Protein AF-A0A967PT08-F1 (afdb_monomer_lite)

Structure (mmCIF, N/CA/C/O backbone):
data_AF-A0A967PT08-F1
#
_entry.id   AF-A0A967PT08-F1
#
loop_
_atom_site.group_PDB
_atom_site.id
_atom_site.type_symbol
_atom_site.label_atom_id
_atom_site.label_alt_id
_atom_site.label_comp_id
_atom_site.label_asym_id
_atom_site.label_entity_id
_atom_site.label_seq_id
_atom_site.pdbx_PDB_ins_code
_atom_site.Cartn_x
_atom_site.Cartn_y
_atom_site.Cartn_z
_atom_site.occupancy
_atom_site.B_iso_or_equiv
_atom_site.auth_seq_id
_atom_site.auth_comp_id
_atom_site.auth_asym_id
_atom_site.auth_atom_id
_atom_site.pdbx_PDB_model_num
ATOM 1 N N . MET A 1 1 ? -24.861 2.409 14.047 1.00 51.31 1 MET A N 1
ATOM 2 C CA . MET A 1 1 ? -24.707 0.955 13.806 1.00 51.31 1 MET A CA 1
ATOM 3 C C . MET A 1 1 ? -23.572 0.304 14.604 1.00 51.31 1 MET A C 1
ATOM 5 O O . MET A 1 1 ? -23.756 -0.821 15.038 1.00 51.31 1 MET A O 1
ATOM 9 N N . SER A 1 2 ? -22.449 0.975 14.888 1.00 58.25 2 SER A N 1
ATOM 10 C CA . SER A 1 2 ? -21.330 0.384 15.656 1.00 58.25 2 SER A CA 1
ATOM 11 C C . SER A 1 2 ? -21.664 -0.011 17.107 1.00 58.25 2 SER A C 1
ATOM 13 O O . SER A 1 2 ? -21.196 -1.041 17.582 1.00 58.25 2 SER A O 1
ATOM 15 N N . ARG A 1 3 ? -22.510 0.756 17.814 1.00 63.88 3 ARG A N 1
ATOM 16 C CA . ARG A 1 3 ? -22.815 0.523 19.243 1.00 63.88 3 ARG A CA 1
ATOM 17 C C . ARG A 1 3 ? -23.464 -0.838 19.529 1.00 63.88 3 ARG A C 1
ATOM 19 O O . ARG A 1 3 ? -23.126 -1.462 20.526 1.00 63.88 3 ARG A O 1
ATOM 26 N N . SER A 1 4 ? -24.349 -1.306 18.648 1.00 73.06 4 SER A N 1
ATOM 27 C CA . SER A 1 4 ? -25.039 -2.597 18.798 1.00 73.06 4 SER A CA 1
ATOM 28 C C . SER A 1 4 ? -24.106 -3.794 18.583 1.00 73.06 4 SER A C 1
ATOM 30 O O . SER A 1 4 ? -24.301 -4.845 19.187 1.00 73.06 4 SER A O 1
ATOM 32 N N . LEU A 1 5 ? -23.072 -3.636 17.749 1.00 75.12 5 LEU A N 1
ATOM 33 C CA . LEU A 1 5 ? -22.050 -4.667 17.543 1.00 75.12 5 LEU A CA 1
ATOM 34 C C . LEU A 1 5 ? -21.106 -4.758 18.745 1.00 75.12 5 LEU A C 1
ATOM 36 O O . LEU A 1 5 ? -20.793 -5.859 19.183 1.00 75.12 5 LEU A O 1
ATOM 40 N N . LEU A 1 6 ? -20.727 -3.617 19.330 1.00 74.81 6 LEU A N 1
ATOM 41 C CA . LEU A 1 6 ? -19.890 -3.579 20.535 1.00 74.81 6 LEU A CA 1
ATOM 42 C C . LEU A 1 6 ? -20.583 -4.209 21.753 1.00 74.81 6 LEU A C 1
ATOM 44 O O . LEU A 1 6 ? -19.922 -4.853 22.560 1.00 74.81 6 LEU A O 1
ATOM 48 N N . SER A 1 7 ? -21.907 -4.061 21.884 1.00 79.19 7 SER A N 1
ATOM 49 C CA . SER A 1 7 ? -22.662 -4.695 22.975 1.00 79.19 7 SER A CA 1
ATOM 50 C C . SER A 1 7 ? -22.888 -6.194 22.772 1.00 79.19 7 SER A C 1
ATOM 52 O O . SER A 1 7 ? -23.050 -6.914 23.750 1.00 79.19 7 SER A O 1
ATOM 54 N N . SER A 1 8 ? -22.927 -6.660 21.520 1.00 87.19 8 SER A N 1
ATOM 55 C CA . SER A 1 8 ? -23.236 -8.061 21.191 1.00 87.19 8 SER A CA 1
ATOM 56 C C . SER A 1 8 ? -21.983 -8.930 21.050 1.00 87.19 8 SER A C 1
ATOM 58 O O . SER A 1 8 ? -22.054 -10.139 21.251 1.00 87.19 8 SER A O 1
ATOM 60 N N . CYS A 1 9 ? -20.833 -8.324 20.737 1.00 87.00 9 CYS A N 1
ATOM 61 C CA . CYS A 1 9 ? -19.559 -9.009 20.530 1.00 87.00 9 CYS A CA 1
ATOM 62 C C . CYS A 1 9 ? -18.451 -8.334 21.360 1.00 87.00 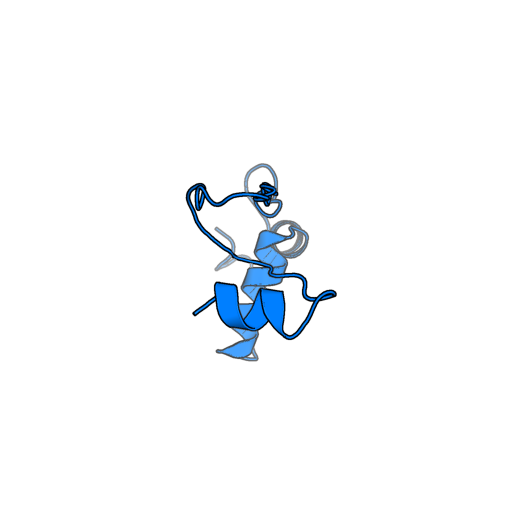9 CYS A C 1
ATOM 64 O O . CYS A 1 9 ? -17.713 -7.504 20.827 1.00 87.00 9 CYS A O 1
ATOM 66 N N . PRO A 1 10 ? -18.284 -8.695 22.647 1.00 81.69 10 PRO A N 1
ATOM 67 C CA . PRO A 1 10 ? -17.349 -8.021 23.557 1.00 81.69 10 PRO A CA 1
ATOM 68 C C . PRO A 1 10 ? -15.873 -8.098 23.132 1.00 81.69 10 PRO A C 1
ATOM 70 O O . PRO A 1 10 ? -15.067 -7.280 23.560 1.00 81.69 10 PRO A O 1
ATOM 73 N N . ALA A 1 11 ? -15.516 -9.079 22.297 1.00 88.44 11 ALA A N 1
ATOM 74 C CA . ALA A 1 11 ? -14.155 -9.302 21.810 1.00 88.44 11 ALA A CA 1
ATOM 75 C C . ALA A 1 11 ? -13.902 -8.742 20.395 1.00 88.44 11 ALA A C 1
ATOM 77 O O . ALA A 1 11 ? -12.883 -9.062 19.783 1.00 88.44 11 ALA A O 1
ATOM 78 N N . ILE A 1 12 ? -14.825 -7.952 19.833 1.00 91.12 12 ILE A N 1
ATOM 79 C CA . ILE A 1 12 ? -14.662 -7.422 18.476 1.00 91.12 12 ILE A CA 1
ATOM 80 C C . ILE A 1 12 ? -13.554 -6.362 18.422 1.00 91.12 12 ILE A C 1
ATOM 82 O O . ILE A 1 12 ? -13.504 -5.441 19.236 1.00 91.12 12 ILE A O 1
ATOM 86 N N . ALA A 1 13 ? -12.692 -6.464 17.413 1.00 89.94 13 ALA A N 1
ATOM 87 C CA . ALA A 1 13 ? -11.751 -5.419 17.036 1.00 89.94 13 ALA A CA 1
ATOM 88 C C . ALA A 1 13 ? -12.187 -4.813 15.697 1.00 89.94 13 ALA A C 1
ATOM 90 O O . ALA A 1 13 ? -12.537 -5.539 14.767 1.00 89.94 13 ALA A O 1
ATOM 91 N N . ILE A 1 14 ? -12.171 -3.483 15.599 1.00 90.06 14 ILE A N 1
ATOM 92 C CA . ILE A 1 14 ? -12.517 -2.756 14.373 1.00 90.06 14 ILE A CA 1
ATOM 93 C C . ILE A 1 14 ? -11.250 -2.090 13.842 1.00 90.06 14 ILE A C 1
ATOM 95 O O . ILE A 1 14 ? -10.648 -1.269 14.533 1.00 90.06 14 ILE A O 1
ATOM 99 N N . LEU A 1 15 ? -10.872 -2.425 12.608 1.00 94.06 15 LEU A N 1
ATOM 100 C CA . LEU A 1 15 ? -9.858 -1.702 11.846 1.00 94.06 15 LEU A CA 1
ATOM 101 C C . LEU A 1 15 ? -10.564 -0.779 10.853 1.00 94.06 15 LEU A C 1
ATOM 103 O O . LEU A 1 15 ? -11.280 -1.248 9.970 1.00 94.06 15 LEU A O 1
ATOM 107 N N . ALA A 1 16 ? -10.366 0.527 11.006 1.00 93.12 16 ALA A N 1
ATOM 108 C CA . ALA A 1 16 ? -10.914 1.537 10.112 1.00 93.12 16 ALA A CA 1
ATOM 109 C C . ALA A 1 16 ? -9.776 2.295 9.419 1.00 93.12 16 ALA A C 1
ATOM 111 O O . ALA A 1 16 ? -8.812 2.699 10.065 1.00 93.12 16 ALA A O 1
ATOM 112 N N . THR A 1 17 ? -9.895 2.496 8.106 1.00 94.19 17 THR A N 1
ATOM 113 C CA . THR A 1 17 ? -8.932 3.257 7.299 1.00 94.19 17 THR A CA 1
ATOM 114 C C . THR A 1 17 ? -9.517 4.618 6.939 1.00 94.19 17 THR A C 1
ATOM 116 O O . THR A 1 17 ? -10.612 4.691 6.384 1.00 94.19 17 THR A O 1
ATOM 119 N N . SER A 1 18 ? -8.785 5.693 7.221 1.00 93.31 18 SER A N 1
ATOM 120 C CA . SER A 1 18 ? -9.169 7.073 6.910 1.00 93.31 18 SER A CA 1
ATOM 121 C C . SER A 1 18 ? -7.923 7.892 6.568 1.00 93.31 18 SER A C 1
ATOM 123 O O . SER A 1 18 ? -6.815 7.520 6.953 1.00 93.31 18 SER A O 1
ATOM 125 N N . ARG A 1 19 ? -8.098 9.009 5.852 1.00 94.38 19 ARG A N 1
ATOM 126 C CA . ARG A 1 19 ? -7.022 9.997 5.637 1.00 94.38 19 ARG A CA 1
ATOM 127 C C . ARG A 1 19 ? -6.903 11.000 6.788 1.00 94.38 19 ARG A C 1
ATOM 129 O O . ARG A 1 19 ? -5.920 11.724 6.866 1.00 94.38 19 ARG A O 1
ATOM 136 N N . GLU A 1 20 ? -7.893 11.026 7.675 1.00 94.00 20 GLU A N 1
ATOM 137 C CA . GLU A 1 20 ? -7.993 11.934 8.817 1.00 94.00 20 GLU A CA 1
ATOM 138 C C . GLU A 1 20 ? -8.438 11.170 10.079 1.00 94.00 20 GLU A C 1
ATOM 140 O O . GLU A 1 20 ? -9.068 10.113 9.955 1.00 94.00 20 GLU A O 1
ATOM 145 N N . PRO A 1 21 ? -8.149 11.676 11.294 1.00 93.75 21 PRO A N 1
ATOM 146 C CA . PRO A 1 21 ? -8.644 11.076 12.535 1.00 93.75 21 PRO A CA 1
ATOM 147 C C . PRO A 1 21 ? -10.173 10.922 12.531 1.00 93.75 21 PRO A C 1
ATOM 149 O O . PRO A 1 21 ? -10.883 11.862 12.171 1.00 93.75 21 PRO A O 1
ATOM 152 N N . ILE A 1 22 ? -10.689 9.777 12.983 1.00 93.50 22 ILE A N 1
ATOM 153 C CA . ILE A 1 22 ? -12.136 9.496 13.032 1.00 93.50 22 ILE A CA 1
ATOM 154 C C . ILE A 1 22 ? -12.786 10.172 14.253 1.00 93.50 22 ILE A C 1
ATOM 156 O O . ILE A 1 22 ? -13.973 10.496 14.223 1.00 93.50 22 ILE A O 1
ATOM 160 N N . ARG A 1 23 ? -12.005 10.450 15.308 1.00 93.81 23 ARG A N 1
ATOM 161 C CA . ARG A 1 23 ? -12.408 11.159 16.536 1.00 93.81 23 ARG A CA 1
ATOM 162 C C . ARG A 1 23 ? -13.513 10.443 17.312 1.00 93.81 23 ARG A C 1
ATOM 164 O O . ARG A 1 23 ? -14.509 11.048 17.710 1.00 93.81 23 ARG A O 1
ATOM 171 N N . VAL A 1 24 ? -13.322 9.148 17.558 1.00 90.69 24 VAL A N 1
ATOM 172 C CA . VAL A 1 24 ? -14.227 8.332 18.386 1.00 90.69 24 VAL A CA 1
ATOM 173 C C . VAL A 1 24 ? -13.554 7.891 19.688 1.00 90.69 24 VAL A C 1
ATOM 175 O O . VAL A 1 24 ? -12.335 7.712 19.723 1.00 90.69 24 VAL A O 1
ATOM 178 N N . PRO A 1 25 ? -14.317 7.676 20.775 1.00 88.69 25 PRO A N 1
ATOM 179 C CA . PRO A 1 25 ? -13.757 7.137 22.009 1.00 88.69 25 PRO A CA 1
ATOM 180 C C . PRO A 1 25 ? -13.053 5.794 21.778 1.00 88.69 25 PRO A C 1
ATOM 182 O O . PRO A 1 25 ? -13.604 4.903 21.132 1.00 88.69 25 PRO A O 1
ATOM 185 N N . GLY A 1 26 ? -11.844 5.646 22.326 1.00 89.38 26 GLY A N 1
ATOM 186 C CA . GLY A 1 26 ? -11.036 4.431 22.180 1.00 89.38 26 GLY A CA 1
ATOM 187 C C . GLY A 1 26 ? -10.281 4.310 20.851 1.00 89.38 26 GLY A C 1
ATOM 188 O O . GLY A 1 26 ? -9.660 3.275 20.611 1.00 89.38 26 GLY A O 1
ATOM 189 N N . GLU A 1 27 ? -10.305 5.339 19.997 1.00 93.94 27 GLU A N 1
ATOM 190 C CA . GLU A 1 27 ? -9.506 5.370 18.771 1.00 93.94 27 GLU A CA 1
ATOM 191 C C . GLU A 1 27 ? -8.006 5.254 19.083 1.00 93.94 27 GLU A C 1
ATOM 193 O O . GLU A 1 27 ? -7.462 5.977 19.920 1.00 93.94 27 GLU A O 1
ATOM 198 N N . ARG A 1 28 ? -7.325 4.357 18.362 1.00 95.19 28 ARG A N 1
ATOM 199 C CA . ARG A 1 28 ? -5.864 4.331 18.274 1.00 95.19 28 ARG A CA 1
ATOM 200 C C . ARG A 1 28 ? -5.456 4.543 16.830 1.00 95.19 28 ARG A C 1
ATOM 202 O O . ARG A 1 28 ? -5.830 3.762 15.960 1.00 95.19 28 ARG A O 1
ATOM 209 N N . GLN A 1 29 ? -4.670 5.584 16.596 1.00 95.44 29 GLN A N 1
ATOM 210 C CA . GLN A 1 29 ? -4.178 5.908 15.267 1.00 95.44 29 GLN A CA 1
ATOM 211 C C . GLN A 1 29 ? -2.902 5.126 14.980 1.00 95.44 29 GLN A C 1
ATOM 213 O O . GLN A 1 29 ? -1.982 5.087 15.797 1.00 95.44 29 GLN A O 1
ATOM 218 N N . HIS A 1 30 ? -2.849 4.518 13.803 1.00 94.94 30 HIS A N 1
ATOM 219 C CA . HIS A 1 30 ? -1.646 3.890 13.288 1.00 94.94 30 HIS A CA 1
ATOM 220 C C . HIS A 1 30 ? -1.292 4.559 11.965 1.00 94.94 30 HIS A C 1
ATO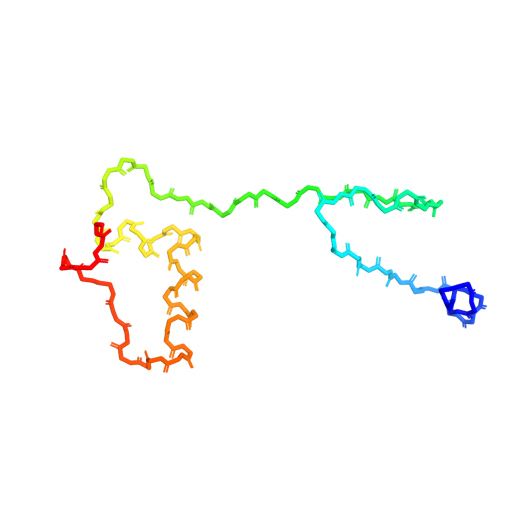M 222 O O . HIS A 1 30 ? -2.018 4.421 10.981 1.00 94.94 30 HIS A O 1
ATOM 228 N N . HIS A 1 31 ? -0.198 5.320 11.957 1.00 93.69 31 HIS A N 1
ATOM 229 C CA . HIS A 1 31 ? 0.308 5.922 10.732 1.00 93.69 31 HIS A CA 1
ATOM 230 C C . HIS A 1 31 ? 0.909 4.834 9.851 1.00 93.69 31 HIS A C 1
ATOM 232 O O . HIS A 1 31 ? 1.870 4.175 10.241 1.00 93.69 31 HIS A O 1
ATOM 238 N N . VAL A 1 32 ? 0.340 4.667 8.661 1.00 93.19 32 VAL A N 1
ATOM 239 C CA . VAL A 1 32 ? 0.888 3.774 7.643 1.00 93.19 32 VAL A CA 1
ATOM 240 C C . VAL A 1 32 ? 1.925 4.569 6.848 1.00 93.19 32 VAL A C 1
ATOM 242 O O . VAL A 1 32 ? 1.538 5.522 6.164 1.00 93.19 32 VAL A O 1
ATOM 245 N N . PRO A 1 33 ? 3.229 4.249 6.955 1.00 93.69 33 PRO A N 1
ATOM 246 C CA . PRO A 1 33 ? 4.246 4.941 6.179 1.00 93.69 33 PRO A CA 1
ATOM 247 C C . PRO A 1 33 ? 4.065 4.648 4.683 1.00 93.69 33 PRO A C 1
ATOM 249 O O . PRO A 1 33 ? 3.529 3.596 4.316 1.00 93.69 33 PRO A O 1
ATOM 252 N N . PRO A 1 34 ? 4.514 5.559 3.805 1.00 94.75 34 PRO A N 1
ATOM 253 C CA . PRO A 1 34 ? 4.543 5.284 2.377 1.00 94.75 34 PRO A CA 1
ATOM 254 C C . PRO A 1 34 ? 5.423 4.065 2.080 1.00 94.75 34 PRO A C 1
ATOM 256 O O . PRO A 1 34 ? 6.346 3.734 2.829 1.00 94.75 34 PRO A O 1
ATOM 259 N N . LEU A 1 35 ? 5.142 3.402 0.959 1.00 96.62 35 LEU A N 1
ATOM 260 C CA . LEU A 1 35 ? 6.006 2.340 0.457 1.00 96.62 35 LEU A CA 1
ATOM 261 C C . LEU A 1 35 ? 7.356 2.921 0.032 1.00 96.62 35 LEU A C 1
ATOM 263 O O . LEU A 1 35 ? 7.422 4.037 -0.482 1.00 96.62 35 LEU A O 1
ATOM 267 N N . SER A 1 36 ? 8.423 2.145 0.226 1.00 95.38 36 SER A N 1
ATOM 268 C CA . SER A 1 36 ? 9.755 2.556 -0.204 1.00 95.38 36 SER A CA 1
ATOM 269 C C . SER A 1 36 ? 9.814 2.738 -1.719 1.00 95.38 36 SER A C 1
ATOM 271 O O . SER A 1 36 ? 9.238 1.948 -2.477 1.00 95.38 36 SER A O 1
ATOM 273 N N . LEU A 1 37 ? 10.540 3.777 -2.122 1.00 94.56 37 LEU A N 1
ATOM 274 C CA . LEU A 1 37 ? 10.895 4.097 -3.497 1.00 94.56 37 LEU A CA 1
ATOM 275 C C . LEU A 1 37 ? 12.400 3.868 -3.695 1.00 94.56 37 LEU A C 1
ATOM 277 O O . LEU A 1 37 ? 13.144 3.905 -2.710 1.00 94.56 37 LEU A O 1
ATOM 281 N N . PRO A 1 38 ? 12.849 3.615 -4.934 1.00 93.00 38 PRO A N 1
ATOM 282 C CA . PRO A 1 38 ? 14.270 3.643 -5.249 1.00 93.00 38 PRO A CA 1
ATOM 283 C C . PRO A 1 38 ? 14.831 5.058 -5.040 1.00 93.00 38 PRO A C 1
ATOM 285 O O . PRO A 1 38 ? 14.124 6.054 -5.207 1.00 93.00 38 PRO A O 1
ATOM 288 N N . GLU A 1 39 ? 16.103 5.143 -4.662 1.00 90.19 39 GLU A N 1
ATOM 289 C CA . GLU A 1 39 ? 16.814 6.417 -4.560 1.00 90.19 39 GLU A CA 1
ATOM 290 C C . GLU A 1 39 ? 17.370 6.822 -5.932 1.00 90.19 39 GLU A C 1
ATOM 292 O O . GLU A 1 39 ? 17.918 5.994 -6.655 1.00 90.19 39 GLU A O 1
ATOM 297 N N . GLY A 1 40 ? 17.268 8.107 -6.284 1.00 89.62 40 GLY A N 1
ATOM 298 C CA . GLY A 1 40 ? 17.791 8.624 -7.551 1.00 89.62 40 GLY A CA 1
ATOM 299 C C . GLY A 1 40 ? 16.952 8.239 -8.775 1.00 89.62 40 GLY A C 1
ATOM 300 O O . GLY A 1 40 ? 15.732 8.114 -8.688 1.00 89.62 40 GLY A O 1
ATOM 301 N N . VAL A 1 41 ? 17.608 8.126 -9.934 1.00 89.62 41 VAL A N 1
ATOM 302 C CA . VAL A 1 41 ? 16.965 7.713 -11.191 1.00 89.62 41 VAL A CA 1
ATOM 303 C C . VAL A 1 41 ? 16.901 6.184 -11.218 1.00 89.62 41 VAL A C 1
ATOM 305 O O . VAL A 1 41 ? 17.963 5.560 -11.191 1.00 89.62 41 VAL A O 1
ATOM 308 N N . PRO A 1 42 ? 15.704 5.576 -11.254 1.00 92.06 42 PRO A N 1
ATOM 309 C CA . PRO A 1 42 ? 15.582 4.129 -11.219 1.00 92.06 42 PRO A CA 1
ATOM 310 C C . PRO A 1 42 ? 15.948 3.485 -12.556 1.00 92.06 42 PRO A C 1
ATOM 312 O O . PRO A 1 42 ? 15.611 3.981 -13.630 1.00 92.06 42 PRO A O 1
ATOM 315 N N . ASP A 1 43 ? 16.577 2.322 -12.464 1.00 95.12 43 ASP A N 1
ATOM 316 C CA . ASP A 1 43 ? 16.593 1.306 -13.512 1.00 95.12 43 ASP A CA 1
ATOM 317 C C . ASP A 1 43 ? 15.507 0.236 -13.233 1.00 95.12 43 ASP A C 1
ATOM 319 O O . ASP A 1 43 ? 14.868 0.250 -12.170 1.00 95.12 43 ASP A O 1
ATOM 323 N N . PRO A 1 44 ? 15.219 -0.679 -14.181 1.00 96.19 44 PRO A N 1
ATOM 324 C CA . PRO A 1 44 ? 14.131 -1.640 -14.007 1.00 96.19 44 PRO A CA 1
ATOM 325 C C . PRO A 1 44 ? 14.276 -2.511 -12.755 1.00 96.19 44 PRO A C 1
ATOM 327 O O . PRO A 1 44 ? 13.284 -2.812 -12.090 1.00 96.19 44 PRO A O 1
ATOM 330 N N . GLU A 1 45 ? 15.503 -2.893 -12.406 1.00 95.06 45 GLU A N 1
ATOM 331 C CA . GLU A 1 45 ? 15.779 -3.760 -11.263 1.00 95.06 45 GLU A CA 1
ATOM 332 C C . GLU A 1 45 ? 15.561 -3.022 -9.938 1.00 95.06 45 GLU A C 1
ATOM 334 O O . GLU A 1 45 ? 14.859 -3.515 -9.054 1.00 95.06 45 GLU A O 1
ATOM 339 N N . THR A 1 46 ? 16.086 -1.805 -9.815 1.00 95.75 46 THR A N 1
ATOM 340 C CA . THR A 1 46 ? 15.935 -0.956 -8.625 1.00 95.75 46 THR A CA 1
ATOM 341 C C . THR A 1 46 ? 14.482 -0.546 -8.395 1.00 95.75 46 THR A C 1
ATOM 343 O O . THR A 1 46 ? 14.014 -0.572 -7.248 1.00 95.75 46 THR A O 1
ATOM 346 N N . LEU A 1 47 ? 13.718 -0.258 -9.458 1.00 95.56 47 LEU A N 1
ATOM 347 C CA . LEU A 1 47 ? 12.284 0.009 -9.341 1.00 95.56 47 LEU A CA 1
ATOM 348 C C . LEU A 1 47 ? 11.544 -1.221 -8.804 1.00 95.56 47 LEU A C 1
ATOM 350 O O . LEU A 1 47 ? 10.812 -1.112 -7.815 1.00 95.56 47 LEU A O 1
ATOM 354 N N . VAL A 1 48 ? 11.768 -2.393 -9.406 1.00 95.38 48 VAL A N 1
ATOM 355 C CA . VAL A 1 48 ? 11.143 -3.661 -8.992 1.00 95.38 48 VAL A CA 1
ATOM 356 C C . VAL A 1 48 ? 11.662 -4.147 -7.632 1.00 95.38 48 VAL A C 1
ATOM 358 O O . VAL A 1 48 ? 10.977 -4.910 -6.960 1.00 95.38 48 VAL A O 1
ATOM 361 N N . GLY A 1 49 ? 12.817 -3.683 -7.159 1.00 94.75 49 GLY A N 1
ATOM 362 C CA . GLY A 1 49 ? 13.302 -3.944 -5.800 1.00 94.75 49 GLY A CA 1
ATOM 363 C C . GLY A 1 49 ? 12.545 -3.156 -4.721 1.00 94.75 49 GLY A C 1
ATOM 364 O O . GLY A 1 49 ? 12.346 -3.639 -3.599 1.00 94.75 49 GLY A O 1
ATOM 365 N N . SER A 1 50 ? 12.061 -1.957 -5.054 1.00 96.75 50 SER A N 1
ATOM 366 C CA . SER A 1 50 ? 11.324 -1.092 -4.125 1.00 96.75 50 SER A CA 1
ATOM 367 C C . SER A 1 50 ? 9.949 -1.667 -3.746 1.00 96.75 50 SER A C 1
ATOM 369 O O . SER A 1 50 ? 9.340 -2.441 -4.489 1.00 96.75 50 SER A O 1
ATOM 371 N N . ALA A 1 51 ? 9.419 -1.327 -2.565 1.00 97.19 51 ALA A N 1
ATOM 372 C CA . ALA A 1 51 ? 8.104 -1.833 -2.157 1.00 97.19 51 ALA A CA 1
ATOM 373 C C . ALA A 1 51 ? 6.971 -1.261 -3.028 1.00 97.19 51 ALA A C 1
ATOM 375 O O . ALA A 1 51 ? 6.019 -1.978 -3.344 1.00 97.19 51 ALA A O 1
ATOM 376 N N . ALA A 1 52 ? 7.094 -0.001 -3.455 1.00 96.69 52 ALA A N 1
ATOM 377 C CA . ALA A 1 52 ? 6.133 0.636 -4.348 1.00 96.69 52 ALA A CA 1
ATOM 378 C C . ALA A 1 52 ? 6.139 -0.004 -5.745 1.00 96.69 52 ALA A C 1
ATOM 380 O O . ALA A 1 52 ? 5.076 -0.364 -6.253 1.00 96.69 52 ALA A O 1
ATOM 381 N N . GLY A 1 53 ? 7.322 -0.207 -6.337 1.00 96.25 53 GLY A N 1
ATOM 382 C CA . GLY A 1 53 ? 7.451 -0.811 -7.664 1.00 96.25 53 GLY A CA 1
ATOM 383 C C . GLY A 1 53 ? 6.949 -2.254 -7.708 1.00 96.25 53 GLY A C 1
ATOM 384 O O . GLY A 1 53 ? 6.223 -2.614 -8.633 1.00 96.25 53 GLY A O 1
ATOM 385 N N . ARG A 1 54 ? 7.205 -3.061 -6.666 1.00 96.81 54 ARG A N 1
ATOM 386 C CA . ARG A 1 54 ? 6.626 -4.418 -6.563 1.00 96.81 54 ARG A CA 1
ATOM 387 C C . ARG A 1 54 ? 5.108 -4.406 -6.562 1.00 96.81 54 ARG A C 1
ATOM 389 O O . ARG A 1 54 ? 4.499 -5.168 -7.310 1.00 96.81 54 ARG A O 1
ATOM 396 N N . LEU A 1 55 ? 4.498 -3.549 -5.739 1.00 97.12 55 LEU A N 1
ATOM 397 C CA . LEU A 1 55 ? 3.041 -3.435 -5.696 1.00 97.12 55 LEU A CA 1
ATOM 398 C C . LEU A 1 55 ? 2.491 -2.986 -7.054 1.00 97.12 55 LEU A C 1
ATOM 400 O O . LEU A 1 55 ? 1.488 -3.527 -7.513 1.00 97.12 55 LEU A O 1
ATOM 404 N N . PHE A 1 56 ? 3.149 -2.025 -7.701 1.00 96.56 56 PHE A N 1
ATOM 405 C CA . PHE A 1 56 ? 2.751 -1.555 -9.022 1.00 96.56 56 PHE A CA 1
ATOM 406 C C . PHE A 1 56 ? 2.778 -2.681 -10.060 1.00 96.56 56 PHE A C 1
ATOM 408 O O . PHE A 1 56 ? 1.770 -2.898 -10.726 1.00 96.56 56 PHE A O 1
ATOM 415 N N . VAL A 1 57 ? 3.874 -3.442 -10.152 1.00 97.00 57 VAL A N 1
ATOM 416 C CA . VAL A 1 57 ? 3.994 -4.576 -11.084 1.00 97.00 57 VAL A CA 1
ATOM 417 C C . VAL A 1 57 ? 2.935 -5.639 -10.812 1.00 97.00 57 VAL A C 1
ATOM 419 O O . VAL A 1 57 ? 2.317 -6.137 -11.750 1.00 97.00 57 VAL A O 1
ATOM 422 N N . ASP A 1 58 ? 2.681 -5.960 -9.543 1.00 97.69 58 ASP A N 1
ATOM 423 C CA . ASP A 1 58 ? 1.642 -6.917 -9.159 1.00 97.69 58 ASP A CA 1
ATOM 424 C C . ASP A 1 58 ? 0.241 -6.457 -9.609 1.00 97.69 58 ASP A C 1
ATOM 426 O O . ASP A 1 58 ? -0.517 -7.215 -10.219 1.00 97.69 58 ASP A O 1
ATOM 430 N N . ARG A 1 59 ? -0.093 -5.175 -9.401 1.00 98.00 59 ARG A N 1
ATOM 431 C CA . ARG A 1 59 ? -1.361 -4.599 -9.879 1.00 98.00 59 ARG A CA 1
ATOM 432 C C . ARG A 1 59 ? -1.427 -4.517 -11.401 1.00 98.00 59 ARG A C 1
ATOM 434 O O . ARG A 1 59 ? -2.462 -4.862 -11.967 1.00 98.00 59 ARG A O 1
ATOM 441 N N . ALA A 1 60 ? -0.347 -4.121 -12.067 1.00 97.56 60 ALA A N 1
ATOM 442 C CA . ALA A 1 60 ? -0.284 -4.058 -13.521 1.00 97.56 60 ALA A CA 1
ATOM 443 C C . ALA A 1 60 ? -0.510 -5.444 -14.137 1.00 97.56 60 ALA A C 1
ATOM 445 O O . ALA A 1 60 ? -1.333 -5.584 -15.038 1.00 97.56 60 ALA A O 1
ATOM 446 N N . ARG A 1 61 ? 0.111 -6.490 -13.577 1.00 97.94 61 ARG A N 1
ATOM 447 C CA . ARG A 1 61 ? -0.069 -7.881 -14.017 1.00 97.94 61 ARG A CA 1
ATOM 448 C C . ARG A 1 61 ? -1.472 -8.426 -13.775 1.00 97.94 61 ARG A C 1
ATOM 450 O O . ARG A 1 61 ? -1.939 -9.238 -14.568 1.00 97.94 61 ARG A O 1
ATOM 457 N N . SER A 1 62 ? -2.178 -7.945 -12.749 1.00 97.81 62 SER A N 1
ATOM 458 C CA . SER A 1 62 ? -3.590 -8.311 -12.541 1.00 97.81 62 SER A CA 1
ATOM 459 C C . SER A 1 62 ? -4.524 -7.818 -13.655 1.00 97.81 62 SER A C 1
ATOM 461 O O . SER A 1 62 ? -5.589 -8.396 -13.854 1.00 97.81 62 SER A O 1
ATOM 463 N N . VAL A 1 63 ? -4.120 -6.779 -14.396 1.00 98.19 63 VAL A N 1
ATOM 464 C CA . VAL A 1 63 ? -4.878 -6.207 -15.523 1.00 98.19 63 VAL A CA 1
ATOM 465 C C . VAL A 1 63 ? -4.290 -6.636 -16.874 1.00 98.19 63 VAL A C 1
ATOM 467 O O . VAL A 1 63 ? -5.032 -6.899 -17.816 1.00 98.19 63 VAL A O 1
ATOM 470 N N . ALA A 1 64 ? -2.964 -6.740 -16.966 1.00 97.94 64 ALA A N 1
ATOM 471 C CA . ALA A 1 64 ? -2.204 -7.109 -18.154 1.00 97.94 64 ALA A CA 1
ATOM 472 C C . ALA A 1 64 ? -1.124 -8.148 -17.780 1.00 97.94 64 ALA A C 1
ATOM 474 O O . ALA A 1 64 ? -0.015 -7.765 -17.405 1.00 97.94 64 ALA A O 1
ATOM 475 N N . PRO A 1 65 ? -1.405 -9.462 -17.892 1.00 96.19 65 PRO A N 1
ATOM 476 C CA . PRO A 1 65 ? -0.531 -10.524 -17.37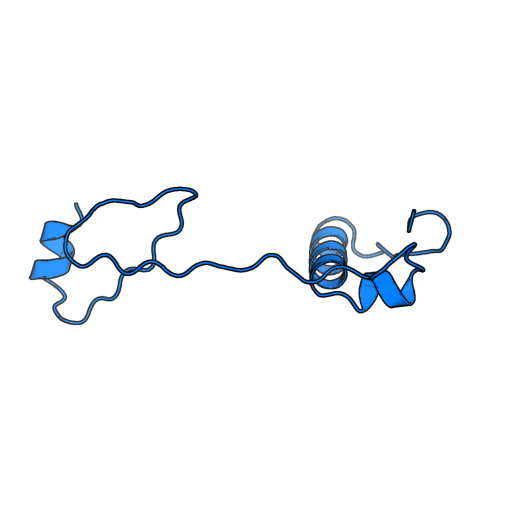5 1.00 96.19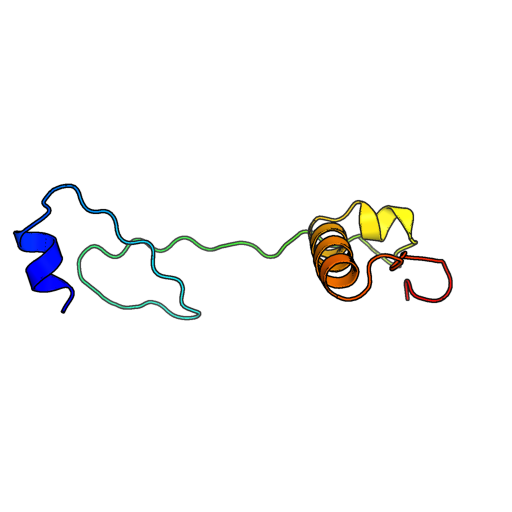 65 PRO A CA 1
ATOM 477 C C . PRO A 1 65 ? 0.924 -10.495 -17.868 1.00 96.19 65 PRO A C 1
ATOM 479 O O . PRO A 1 65 ? 1.817 -10.930 -17.148 1.00 96.19 65 PRO A O 1
ATOM 482 N N . GLY A 1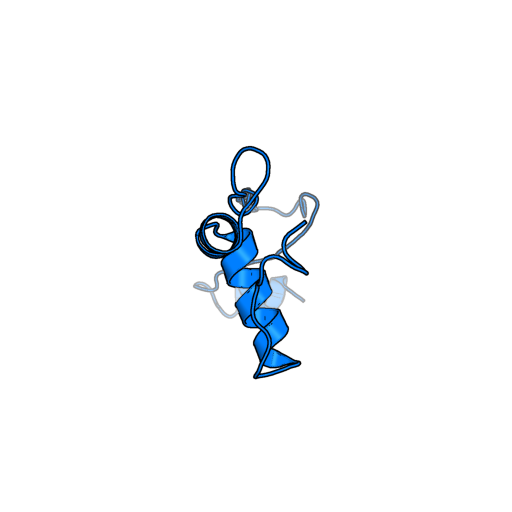 66 ? 1.168 -9.965 -19.071 1.00 96.44 66 GLY A N 1
ATOM 483 C CA . GLY A 1 66 ? 2.504 -9.820 -19.660 1.00 96.44 66 GLY A CA 1
ATOM 484 C C . GLY A 1 66 ? 3.222 -8.512 -19.318 1.00 96.44 66 GLY A C 1
ATOM 485 O O . GLY A 1 66 ? 4.198 -8.183 -19.981 1.00 96.44 66 GLY A O 1
ATOM 486 N N . PHE A 1 67 ? 2.730 -7.726 -18.355 1.00 97.56 67 PHE A N 1
ATOM 487 C CA . PHE A 1 67 ? 3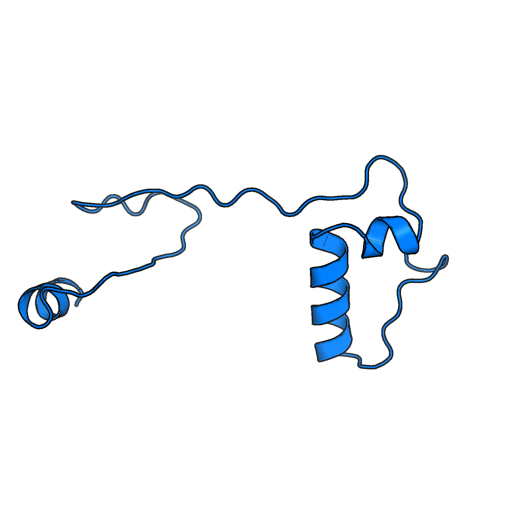.380 -6.473 -17.986 1.00 97.56 67 PHE A CA 1
ATOM 488 C C . PHE A 1 67 ? 4.764 -6.723 -17.369 1.00 97.56 67 PHE A C 1
ATOM 490 O O . PHE A 1 67 ? 4.906 -7.444 -16.370 1.00 97.56 67 PHE A O 1
ATOM 497 N N . GLU A 1 68 ? 5.767 -6.062 -17.942 1.00 96.12 68 GLU A N 1
ATOM 498 C CA . GLU A 1 68 ? 7.148 -6.048 -17.470 1.00 96.12 68 GLU A CA 1
ATOM 499 C C . GLU A 1 68 ? 7.687 -4.618 -17.431 1.00 96.12 68 GLU A C 1
ATOM 501 O O . GLU A 1 68 ? 7.390 -3.790 -18.298 1.00 96.12 68 GLU A O 1
ATOM 506 N N . VAL A 1 69 ? 8.491 -4.339 -16.404 1.00 96.25 69 VAL A N 1
ATOM 507 C CA . VAL A 1 69 ? 9.276 -3.107 -16.339 1.00 96.25 69 VAL A CA 1
ATOM 508 C C . VAL A 1 69 ? 10.522 -3.317 -17.186 1.00 96.25 69 VAL A C 1
ATOM 510 O O . VAL A 1 69 ? 11.260 -4.280 -16.990 1.00 96.25 69 VAL A O 1
ATOM 513 N N . THR A 1 70 ? 10.744 -2.416 -18.129 1.00 95.75 70 THR A N 1
ATOM 514 C CA . THR A 1 70 ? 11.853 -2.431 -19.083 1.00 95.75 70 THR A CA 1
ATOM 515 C C . THR A 1 70 ? 12.503 -1.052 -19.109 1.00 95.75 70 THR A C 1
ATOM 517 O O . THR A 1 70 ? 11.962 -0.094 -18.558 1.00 95.75 70 THR A O 1
ATOM 520 N N . ALA A 1 71 ? 13.655 -0.925 -19.768 1.00 94.31 71 ALA A N 1
ATOM 521 C CA . ALA A 1 71 ? 14.317 0.371 -19.921 1.00 94.31 71 ALA A CA 1
ATOM 522 C C . ALA A 1 71 ? 13.422 1.424 -20.610 1.00 94.31 71 ALA A C 1
ATOM 524 O O . ALA A 1 71 ? 13.563 2.611 -20.332 1.00 94.31 71 ALA A O 1
ATOM 525 N N . ASP A 1 72 ? 12.469 0.996 -21.444 1.00 94.44 72 ASP A N 1
ATOM 526 C CA . ASP A 1 72 ? 11.583 1.892 -22.194 1.00 94.44 72 ASP A CA 1
ATOM 527 C C . ASP A 1 72 ? 10.446 2.486 -21.342 1.00 94.44 72 ASP A C 1
ATOM 529 O O . ASP A 1 72 ? 9.823 3.463 -21.754 1.00 94.44 72 ASP A O 1
ATOM 533 N N . ASN A 1 73 ? 10.137 1.899 -20.177 1.00 93.25 73 ASN A N 1
ATOM 534 C CA . ASN A 1 73 ? 8.979 2.284 -19.355 1.00 93.25 73 ASN A CA 1
ATOM 535 C C . ASN A 1 73 ? 9.293 2.519 -17.866 1.00 93.25 73 ASN A C 1
ATOM 537 O O . ASN A 1 73 ? 8.372 2.595 -17.053 1.00 93.25 73 ASN A O 1
ATOM 541 N N . VAL A 1 74 ? 10.575 2.614 -17.508 1.00 91.50 74 VAL A N 1
ATOM 542 C CA . VAL A 1 74 ? 11.028 2.800 -16.120 1.00 91.50 74 VAL A CA 1
ATOM 543 C C . VAL A 1 74 ? 11.138 4.270 -15.686 1.00 91.50 74 VAL A C 1
ATOM 545 O O . VAL A 1 74 ? 11.186 4.545 -14.488 1.00 91.50 74 VAL A O 1
ATOM 548 N N . ALA A 1 75 ? 11.176 5.198 -16.645 1.00 71.06 75 ALA A N 1
ATOM 549 C CA . ALA A 1 75 ? 11.442 6.622 -16.431 1.00 71.06 75 ALA A CA 1
ATOM 550 C C . ALA A 1 75 ? 10.170 7.478 -16.334 1.00 71.06 75 ALA A C 1
ATOM 552 O O . ALA A 1 75 ? 9.232 7.245 -17.131 1.00 71.06 75 ALA A O 1
#

Secondary structure (DSSP, 8-state):
-HHHHHHH-TT-------SS----TT------PPPP--SSSPPHHHHHHSHHHHHHHHHHHHH-TT----TTT--

Radius of gyration: 19.74 Å; chains: 1; bounding box: 43×22×46 Å

pLDDT: mean 91.33, std 8.99, range [51.31, 98.19]

Foldseek 3Di:
DVVVVCVVPVPDDDDDDDPDDPPDPPDDDDDDDDWFAAPDQDDQVSLCVTRVSVVVQVVVCVVVVPDGGHRVHRD

Sequence (75 aa):
MSRSLLSSCPAIAILATSREPIRVPGERQHHVPPLSLPEGVPDPETLVGSAAGRLFVDRARSVAPGFEVTADNVA